Protein AF-A0A519SDE9-F1 (afdb_monomer)

Secondary structure (DSSP, 8-state):
--S-GGGEEEETTS-S-EEEEEEETTEEEEEESSTT--EEEEETTS-EEEGGG-EEE-TT-SSEEEHHHHHHHHHHHHTT---

Foldseek 3Di:
DPDDLQQKKDWPPDDAIWGFDADDPFATWIFGPDPVRDIDGDGPPIDIDRLQNDFCDDPVDPDTDRPVVVVVVVCVVQPPDDD

Radius of gyration: 14.88 Å; Cα contacts (8 Å, |Δi|>4): 127; chains: 1; bounding box: 41×23×40 Å

Mean predicted aligned error: 4.27 Å

pLDDT: mean 92.07, std 6.23, range [58.47, 96.94]

Nearest PDB structures (foldseek):
  2l5q-assembly1_A  TM=8.261E-01  e=5.666E-04  Phocaeicola vulgatus ATCC 8482
  4n4i-assembly1_A  TM=4.968E-01  e=3.449E-01  Mus musculus
  4e7z-assembly2_B  TM=6.898E-01  e=1.259E+00  Sus scrofa
  4ii1-assembly1_A  TM=6.523E-01  e=4.320E+00  Homo sapiens
  4ii1-assembly4_D  TM=6.645E-01  e=7.523E+00  Homo sapiens

Solvent-accessible surface area (backbone atoms only — not comparable to full-atom values): 5015 Å² total; per-residue (Å²): 126,101,68,63,45,80,39,30,28,40,42,67,99,51,87,73,49,28,34,64,71,45,84,48,98,68,28,34,34,29,28,37,76,55,98,77,52,52,73,48,76,46,47,66,86,54,58,69,44,41,51,66,73,40,62,42,83,46,97,93,42,99,56,64,41,51,47,66,59,54,52,49,54,49,34,75,74,49,50,95,49,80,132

Sequence (83 aa):
MPYDLKELAAISGQPGLFRLVRPARHGVLVESLDAKATRSLAPASNKVSLLSEIGIYAQDSDDTLPLTDVFERIYQKHGASLP

Structure (mmCIF, N/CA/C/O backbone):
data_AF-A0A519SDE9-F1
#
_entry.id   AF-A0A519SDE9-F1
#
loop_
_atom_site.group_PDB
_atom_site.id
_atom_site.type_symbol
_atom_site.label_atom_id
_atom_site.label_alt_id
_atom_site.label_comp_id
_atom_site.label_asym_id
_atom_site.label_entity_id
_atom_site.label_seq_id
_atom_site.pdbx_PDB_ins_code
_atom_site.Cartn_x
_atom_site.Cartn_y
_atom_site.Cartn_z
_atom_site.occupancy
_atom_site.B_iso_or_equiv
_atom_site.auth_seq_id
_atom_site.auth_comp_id
_atom_site.auth_asym_id
_atom_site.auth_atom_id
_atom_site.pdbx_PDB_model_num
ATOM 1 N N . MET A 1 1 ? -11.485 -8.275 -4.682 1.00 58.47 1 MET A N 1
ATOM 2 C CA . MET A 1 1 ? -10.262 -7.891 -5.427 1.00 58.47 1 MET A CA 1
ATOM 3 C C . MET A 1 1 ? -9.502 -9.172 -5.752 1.00 58.47 1 MET A C 1
ATOM 5 O O . MET A 1 1 ? -9.498 -10.036 -4.888 1.00 58.47 1 MET A O 1
ATOM 9 N N . PRO A 1 2 ? -8.903 -9.342 -6.943 1.00 72.56 2 PRO A N 1
ATOM 10 C CA . PRO A 1 2 ? -8.225 -10.591 -7.308 1.00 72.56 2 PRO A CA 1
ATOM 11 C C . PRO A 1 2 ? -6.822 -10.753 -6.688 1.00 72.56 2 PRO A C 1
ATOM 13 O O . PRO A 1 2 ? -6.157 -11.741 -6.974 1.00 72.56 2 PRO A O 1
ATOM 16 N N . TYR A 1 3 ? -6.362 -9.796 -5.876 1.00 77.50 3 TYR A N 1
ATOM 17 C CA . TYR A 1 3 ? -5.002 -9.752 -5.332 1.00 77.50 3 TYR A CA 1
ATOM 18 C C . TYR A 1 3 ? -5.000 -9.895 -3.808 1.00 77.50 3 TYR A C 1
ATOM 20 O O . TYR A 1 3 ? -5.879 -9.343 -3.142 1.00 77.50 3 TYR A O 1
ATOM 28 N N . ASP A 1 4 ? -3.994 -10.593 -3.274 1.00 87.62 4 ASP A N 1
ATOM 29 C CA . ASP A 1 4 ? -3.704 -10.632 -1.837 1.00 87.62 4 ASP A CA 1
ATOM 30 C C . ASP A 1 4 ? -3.050 -9.306 -1.411 1.00 87.62 4 ASP A C 1
ATOM 32 O O . ASP A 1 4 ? -2.124 -8.810 -2.056 1.00 87.62 4 ASP A O 1
ATOM 36 N N . LEU A 1 5 ? -3.518 -8.720 -0.310 1.00 88.69 5 LEU A N 1
ATOM 37 C CA . LEU A 1 5 ? -2.984 -7.467 0.228 1.00 88.69 5 LEU A CA 1
ATOM 38 C C . LEU A 1 5 ? -1.536 -7.576 0.696 1.00 88.69 5 LEU A C 1
ATOM 40 O O . LEU A 1 5 ? -0.851 -6.555 0.757 1.00 88.69 5 LEU A O 1
ATOM 44 N N . LYS A 1 6 ? -1.058 -8.790 0.975 1.00 91.38 6 LYS A N 1
ATOM 45 C CA . LYS A 1 6 ? 0.357 -9.062 1.272 1.00 91.38 6 LYS A CA 1
ATOM 46 C C . LYS A 1 6 ? 1.271 -8.812 0.078 1.00 91.38 6 LYS A C 1
ATOM 48 O O . LYS A 1 6 ? 2.478 -8.671 0.244 1.00 91.38 6 LYS A O 1
ATOM 53 N N . GLU A 1 7 ? 0.706 -8.757 -1.123 1.00 93.50 7 GLU A N 1
ATOM 54 C CA . GLU A 1 7 ? 1.438 -8.465 -2.350 1.00 93.50 7 GLU A CA 1
ATOM 55 C C . GLU A 1 7 ? 1.269 -7.013 -2.797 1.00 93.50 7 GLU A C 1
ATOM 57 O O . GLU A 1 7 ? 1.972 -6.585 -3.711 1.00 93.50 7 GLU A O 1
ATOM 62 N N . LEU A 1 8 ? 0.356 -6.248 -2.191 1.00 95.31 8 LEU A N 1
ATOM 63 C CA . LEU A 1 8 ? 0.106 -4.862 -2.570 1.00 95.31 8 LEU A CA 1
ATOM 64 C C . LEU A 1 8 ? 0.877 -3.908 -1.669 1.00 95.31 8 LEU A C 1
ATOM 66 O O . LEU A 1 8 ? 0.824 -4.003 -0.445 1.00 95.31 8 LEU A O 1
ATOM 70 N N . ALA A 1 9 ? 1.544 -2.942 -2.284 1.00 95.56 9 ALA A N 1
ATOM 71 C CA . ALA A 1 9 ? 2.385 -1.989 -1.596 1.00 95.56 9 ALA A CA 1
ATOM 72 C C . ALA A 1 9 ? 2.134 -0.550 -2.047 1.00 95.56 9 ALA A C 1
ATOM 74 O O . ALA A 1 9 ? 1.942 -0.263 -3.233 1.00 95.56 9 ALA A O 1
ATOM 75 N N . ALA A 1 10 ? 2.226 0.361 -1.083 1.00 95.88 10 ALA A N 1
ATOM 76 C CA . ALA A 1 10 ? 2.457 1.774 -1.324 1.00 95.88 10 ALA A CA 1
ATOM 77 C C . ALA A 1 10 ? 3.965 2.049 -1.245 1.00 95.88 10 ALA A C 1
ATOM 79 O O . ALA A 1 10 ? 4.644 1.605 -0.315 1.00 95.88 10 ALA A O 1
ATOM 80 N N . ILE A 1 11 ? 4.498 2.785 -2.220 1.00 95.62 11 ILE A N 1
ATOM 81 C CA . ILE A 1 11 ? 5.915 3.156 -2.268 1.00 95.62 11 ILE A CA 1
ATOM 82 C C . ILE A 1 11 ? 6.018 4.657 -2.020 1.00 95.62 11 ILE A C 1
ATOM 84 O O . ILE A 1 11 ? 5.482 5.463 -2.779 1.00 95.62 11 ILE A O 1
ATOM 88 N N . SER A 1 12 ? 6.716 5.047 -0.954 1.00 93.00 12 SER A N 1
ATOM 89 C CA . SER A 1 12 ? 6.847 6.458 -0.577 1.00 93.00 12 SER A CA 1
ATOM 90 C C . SER A 1 12 ? 7.458 7.288 -1.710 1.00 93.00 12 SER A C 1
ATOM 92 O O . SER A 1 12 ? 8.491 6.924 -2.271 1.00 93.00 12 SER A O 1
ATOM 94 N N . GLY A 1 13 ? 6.827 8.420 -2.031 1.00 91.00 13 GLY A N 1
ATOM 95 C CA . GLY A 1 13 ? 7.257 9.310 -3.115 1.00 91.00 13 GLY A CA 1
ATOM 96 C C . GLY A 1 13 ? 6.849 8.854 -4.521 1.00 91.00 13 GLY A C 1
ATOM 97 O O . GLY A 1 13 ? 7.124 9.572 -5.480 1.00 91.00 13 GLY A O 1
ATOM 98 N N . GLN A 1 14 ? 6.180 7.706 -4.661 1.00 93.31 14 GLN A N 1
ATOM 99 C CA . GLN A 1 14 ? 5.598 7.259 -5.925 1.00 93.31 14 GLN A CA 1
ATOM 100 C C . GLN A 1 14 ? 4.067 7.278 -5.843 1.00 93.31 14 GLN A C 1
ATOM 102 O O . GLN A 1 14 ? 3.502 6.870 -4.828 1.00 93.31 14 GLN A O 1
ATOM 107 N N . PRO A 1 15 ? 3.373 7.757 -6.889 1.00 93.69 15 PRO A N 1
ATOM 108 C CA . PRO A 1 15 ? 1.920 7.746 -6.914 1.00 93.69 15 PRO A CA 1
ATOM 109 C C . PRO A 1 15 ? 1.38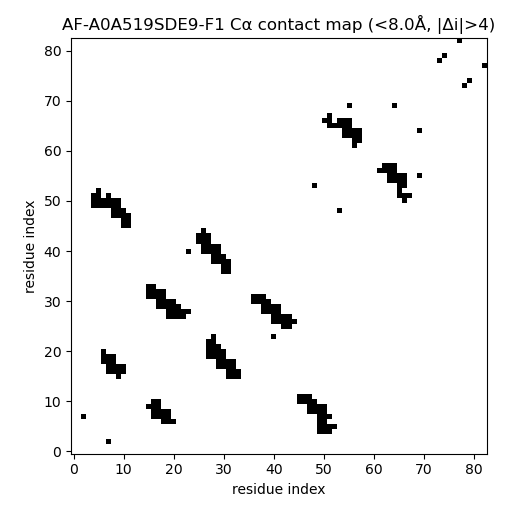4 6.331 -7.156 1.00 93.69 15 PRO A C 1
ATOM 111 O O . PRO A 1 15 ? 1.976 5.543 -7.893 1.00 93.69 15 PRO A O 1
ATOM 114 N N . GLY A 1 16 ? 0.206 6.057 -6.601 1.00 94.31 16 GLY A N 1
ATOM 115 C CA . GLY A 1 16 ? -0.531 4.821 -6.845 1.00 94.31 16 GLY A CA 1
ATOM 116 C C . GLY A 1 16 ? -0.070 3.633 -6.001 1.00 94.31 16 GLY A C 1
ATOM 117 O O . GLY A 1 16 ? 0.614 3.777 -4.989 1.00 94.31 16 GLY A O 1
ATOM 118 N N . LEU A 1 17 ? -0.516 2.449 -6.419 1.00 95.69 17 LEU A N 1
ATOM 119 C CA . LEU A 1 17 ? -0.244 1.174 -5.766 1.00 95.69 17 LEU A CA 1
ATOM 120 C C . LEU A 1 17 ? 0.533 0.251 -6.693 1.00 95.69 17 LEU A C 1
ATOM 122 O O . LEU A 1 17 ? 0.396 0.304 -7.920 1.00 95.69 17 LEU A O 1
ATOM 126 N N . PHE A 1 18 ? 1.305 -0.629 -6.074 1.00 96.94 18 PHE A N 1
ATOM 127 C CA . PHE A 1 18 ? 2.195 -1.546 -6.757 1.00 96.94 18 PHE A CA 1
ATOM 128 C C . PHE A 1 18 ? 1.998 -2.960 -6.234 1.00 96.94 18 PHE A C 1
ATOM 130 O O . PHE A 1 18 ? 1.820 -3.163 -5.037 1.00 96.94 18 PHE A O 1
ATOM 137 N N . ARG A 1 19 ? 2.075 -3.947 -7.120 1.00 96.25 19 ARG A N 1
ATOM 138 C CA . ARG A 1 19 ? 2.162 -5.357 -6.757 1.00 96.25 19 ARG A CA 1
ATOM 139 C C . ARG A 1 19 ? 3.623 -5.777 -6.685 1.00 96.25 19 ARG A C 1
ATOM 141 O O . ARG A 1 19 ? 4.389 -5.524 -7.618 1.00 96.25 19 ARG A O 1
ATOM 148 N N . LEU A 1 20 ? 4.013 -6.441 -5.605 1.00 95.12 20 LEU A N 1
ATOM 149 C CA . LEU A 1 20 ? 5.331 -7.044 -5.466 1.00 95.12 20 LEU A CA 1
ATOM 150 C C . LEU A 1 20 ? 5.403 -8.290 -6.352 1.00 95.12 20 LEU A C 1
ATOM 152 O O . LEU A 1 20 ? 4.639 -9.234 -6.181 1.00 95.12 20 LEU A O 1
ATOM 156 N N . VAL A 1 21 ? 6.316 -8.294 -7.323 1.00 95.19 21 VAL A N 1
ATOM 157 C CA . VAL A 1 21 ? 6.466 -9.420 -8.254 1.00 95.19 21 VAL A CA 1
ATOM 158 C C . VAL A 1 21 ? 7.496 -10.412 -7.731 1.00 95.19 21 VAL A C 1
ATOM 160 O O . VAL A 1 21 ? 7.234 -11.609 -7.692 1.00 95.19 21 VAL A O 1
ATOM 163 N N . ARG A 1 22 ? 8.695 -9.928 -7.380 1.00 95.00 22 ARG A N 1
ATOM 164 C CA . ARG A 1 22 ? 9.781 -10.748 -6.818 1.00 95.00 22 ARG A CA 1
ATOM 165 C C . ARG A 1 22 ? 10.932 -9.894 -6.277 1.00 95.00 22 ARG A C 1
ATOM 167 O O . ARG A 1 22 ? 11.178 -8.810 -6.815 1.00 95.00 22 ARG A O 1
ATOM 174 N N . PRO A 1 23 ? 11.717 -10.402 -5.314 1.00 94.31 23 PRO A N 1
ATOM 175 C CA . PRO A 1 23 ? 12.984 -9.791 -4.926 1.00 94.31 23 PRO A CA 1
ATOM 176 C C . PRO A 1 23 ? 13.973 -9.689 -6.101 1.00 94.31 23 PRO A C 1
ATOM 178 O O . PRO A 1 23 ? 13.995 -10.529 -7.010 1.00 94.31 23 PRO A O 1
ATOM 181 N N . ALA A 1 24 ? 14.821 -8.664 -6.071 1.00 94.50 24 ALA A N 1
ATOM 182 C CA . ALA A 1 24 ? 15.905 -8.428 -7.018 1.00 94.50 24 ALA A CA 1
ATOM 183 C C . ALA A 1 24 ? 17.184 -7.999 -6.273 1.00 94.50 24 ALA A C 1
ATOM 185 O O . ALA A 1 24 ? 17.150 -7.654 -5.097 1.00 94.50 24 ALA A O 1
ATOM 186 N N . ARG A 1 25 ? 18.339 -8.003 -6.955 1.00 92.31 25 ARG A N 1
ATOM 187 C CA . ARG A 1 25 ? 19.648 -7.752 -6.312 1.00 92.31 25 ARG A CA 1
ATOM 188 C C . ARG A 1 25 ? 19.756 -6.405 -5.577 1.00 92.31 25 ARG A C 1
ATOM 190 O O . ARG A 1 25 ? 20.489 -6.323 -4.602 1.00 92.31 25 ARG A O 1
ATOM 197 N N . HIS A 1 26 ? 19.047 -5.371 -6.033 1.00 92.94 26 HIS A N 1
ATOM 198 C CA . HIS A 1 26 ? 19.121 -4.009 -5.478 1.00 92.94 26 HIS A CA 1
ATOM 199 C C . HIS A 1 26 ? 17.749 -3.444 -5.084 1.00 92.94 26 HIS A C 1
ATOM 201 O O . HIS A 1 26 ? 17.553 -2.229 -5.061 1.00 92.94 26 HIS A O 1
ATOM 207 N N . GLY A 1 27 ? 16.780 -4.317 -4.802 1.00 94.62 27 GLY A N 1
ATOM 208 C CA . GLY A 1 27 ? 15.419 -3.899 -4.491 1.00 94.62 27 GLY A CA 1
ATOM 209 C C . GLY A 1 27 ? 14.390 -4.979 -4.790 1.00 94.62 27 GLY A C 1
ATOM 210 O O . GLY A 1 27 ? 14.677 -6.171 -4.703 1.00 94.62 27 GLY A O 1
ATOM 211 N N . VAL A 1 28 ? 13.191 -4.563 -5.181 1.00 95.25 28 VAL A N 1
ATOM 212 C CA . VAL A 1 28 ? 12.077 -5.461 -5.502 1.00 95.25 28 VAL A CA 1
ATOM 213 C C . VAL A 1 28 ? 11.525 -5.091 -6.873 1.00 95.25 28 VAL A C 1
ATOM 215 O O . VAL A 1 28 ? 11.335 -3.915 -7.178 1.00 95.25 28 VAL A O 1
ATOM 218 N N . LEU A 1 29 ? 11.301 -6.088 -7.729 1.00 96.38 29 LEU A N 1
ATOM 219 C CA . LEU A 1 29 ? 10.578 -5.878 -8.979 1.00 96.38 29 LEU A CA 1
ATOM 220 C C . LEU A 1 29 ? 9.098 -5.695 -8.646 1.00 96.38 29 LEU A C 1
ATOM 222 O O . LEU A 1 29 ? 8.500 -6.574 -8.019 1.00 96.38 29 LEU A O 1
ATOM 226 N N . VAL A 1 30 ? 8.522 -4.583 -9.085 1.00 96.69 30 VAL A N 1
ATOM 227 C CA . VAL A 1 30 ? 7.129 -4.223 -8.828 1.00 96.69 30 VAL A CA 1
ATOM 228 C C . VAL A 1 30 ? 6.373 -3.970 -10.128 1.00 96.69 30 VAL A C 1
ATOM 230 O O . VAL A 1 30 ? 6.980 -3.704 -11.166 1.00 96.69 30 VAL A O 1
ATOM 233 N N . GLU A 1 31 ? 5.050 -4.068 -10.074 1.00 96.88 31 GLU A N 1
ATOM 234 C CA . GLU A 1 31 ? 4.137 -3.796 -11.187 1.00 96.88 31 GLU A CA 1
ATOM 235 C C . GLU A 1 31 ? 3.070 -2.793 -10.734 1.00 96.88 31 GLU A C 1
ATOM 237 O O . GLU A 1 31 ? 2.458 -2.998 -9.688 1.00 96.88 31 GLU A O 1
ATOM 242 N N . SER A 1 32 ? 2.855 -1.699 -11.468 1.00 96.88 32 SER A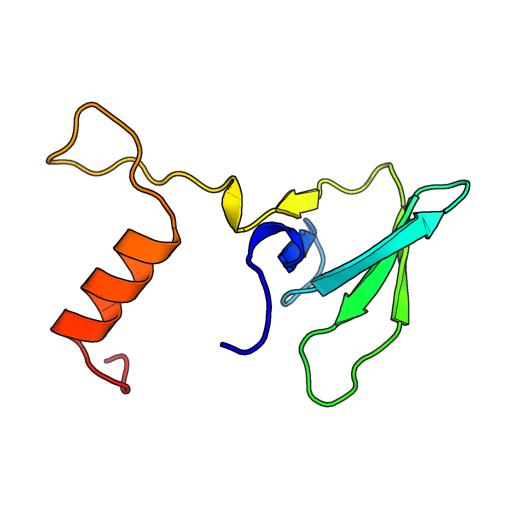 N 1
ATOM 243 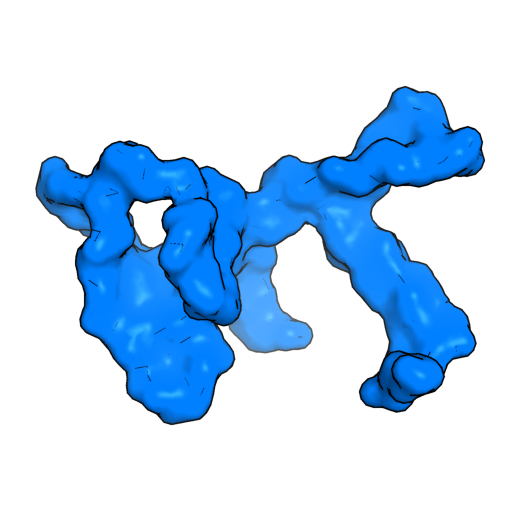C CA . SER A 1 32 ? 1.793 -0.742 -11.132 1.00 96.88 32 SER A CA 1
ATOM 244 C C . SER A 1 32 ? 0.410 -1.384 -11.266 1.00 96.88 32 SER A C 1
ATOM 246 O O . SER A 1 32 ? 0.176 -2.186 -12.167 1.00 96.88 32 SER A O 1
ATOM 248 N N . LEU A 1 33 ? -0.529 -1.014 -10.392 1.00 95.19 33 LEU A N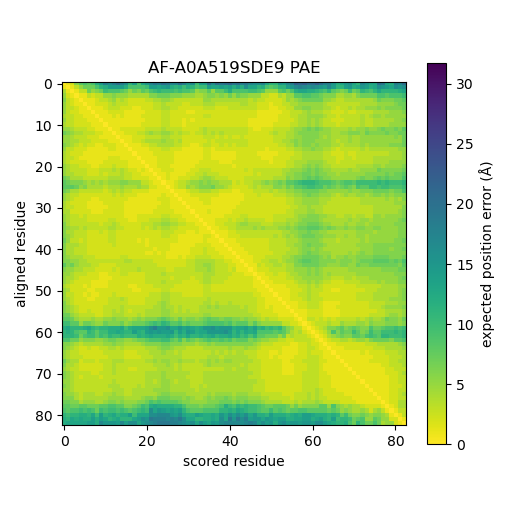 1
ATOM 249 C CA . LEU A 1 33 ? -1.924 -1.484 -10.456 1.00 95.19 33 LEU A CA 1
ATOM 250 C C . LEU A 1 33 ? -2.821 -0.639 -11.378 1.00 95.19 33 LEU A C 1
ATOM 252 O O . LEU A 1 33 ? -4.046 -0.726 -11.307 1.00 95.19 33 LEU A O 1
ATOM 256 N N . ASP A 1 34 ? -2.231 0.204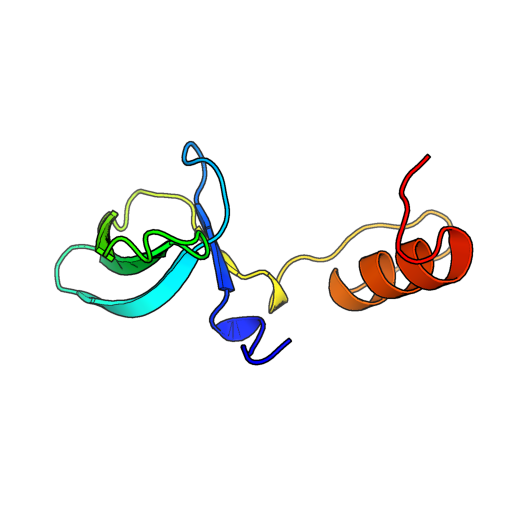 -12.223 1.00 94.06 34 ASP A N 1
ATOM 257 C CA . ASP A 1 34 ? -2.958 0.957 -13.240 1.00 94.06 34 ASP A CA 1
ATOM 258 C C . ASP A 1 34 ? -3.131 0.139 -14.531 1.00 94.06 34 ASP A C 1
ATOM 260 O O . ASP A 1 34 ? -2.557 -0.935 -14.705 1.00 94.06 34 ASP A O 1
ATOM 264 N N . ALA A 1 35 ? -3.910 0.665 -15.480 1.00 94.19 35 ALA A N 1
ATOM 265 C CA . ALA A 1 35 ? -4.172 -0.013 -16.753 1.00 94.19 35 ALA A CA 1
ATOM 266 C C . ALA A 1 35 ? -2.902 -0.304 -17.575 1.00 94.19 35 ALA A C 1
ATOM 268 O O . ALA A 1 35 ? -2.926 -1.149 -18.467 1.00 94.19 35 ALA A O 1
ATOM 269 N N . LYS A 1 36 ? -1.799 0.404 -17.301 1.00 95.31 36 LYS A N 1
ATOM 270 C CA . LYS A 1 36 ? -0.528 0.214 -18.002 1.00 95.31 36 LYS A CA 1
ATOM 271 C C . LYS A 1 36 ? 0.259 -0.980 -17.470 1.00 95.31 36 LYS A C 1
ATOM 273 O O . LYS A 1 36 ? 1.102 -1.479 -18.210 1.00 95.31 36 LYS A O 1
ATOM 278 N N . ALA A 1 37 ? 0.019 -1.408 -16.225 1.00 95.31 37 ALA A N 1
ATOM 279 C CA . ALA A 1 37 ? 0.719 -2.521 -15.577 1.00 95.31 37 ALA A CA 1
ATOM 280 C C . ALA A 1 37 ? 2.249 -2.447 -15.761 1.00 95.31 37 ALA A C 1
ATOM 282 O O . ALA A 1 37 ? 2.919 -3.413 -16.137 1.00 95.31 37 ALA A O 1
ATOM 283 N N . THR A 1 38 ? 2.811 -1.253 -15.562 1.00 96.94 38 THR A N 1
ATOM 284 C CA . THR A 1 38 ? 4.225 -0.983 -15.831 1.00 96.94 38 THR A CA 1
ATOM 285 C C . THR A 1 38 ? 5.088 -1.680 -14.791 1.00 96.94 38 THR A C 1
ATOM 287 O O . THR A 1 38 ? 4.864 -1.537 -13.590 1.00 96.94 38 THR A O 1
ATOM 290 N N . ARG A 1 39 ? 6.121 -2.391 -15.250 1.00 96.31 39 ARG A N 1
ATOM 291 C CA . ARG A 1 39 ? 7.107 -3.019 -14.369 1.00 96.31 39 ARG A CA 1
ATOM 292 C C . ARG A 1 39 ? 8.300 -2.112 -14.144 1.00 96.31 39 ARG A C 1
ATOM 294 O O . ARG A 1 39 ? 8.886 -1.600 -15.096 1.00 96.31 39 ARG A O 1
ATOM 301 N N . SER A 1 40 ? 8.695 -1.963 -12.890 1.00 95.69 40 SER A N 1
ATOM 302 C CA . SER A 1 40 ? 9.849 -1.161 -12.497 1.00 95.69 40 SER A CA 1
ATOM 303 C C . SER A 1 40 ? 10.573 -1.800 -11.315 1.00 95.69 40 SER A C 1
ATOM 305 O O . SER A 1 40 ? 10.038 -2.655 -10.609 1.00 95.69 40 SER A O 1
ATOM 307 N N . LEU A 1 41 ? 11.837 -1.426 -11.125 1.00 95.69 41 LEU A N 1
ATOM 308 C CA . LEU A 1 41 ? 12.593 -1.821 -9.944 1.00 95.69 41 LEU A CA 1
ATOM 309 C C . LEU A 1 41 ? 12.380 -0.761 -8.862 1.00 95.69 41 LEU A C 1
ATOM 311 O O . LEU A 1 41 ? 12.802 0.379 -9.043 1.00 95.69 41 LEU A O 1
ATOM 315 N N . ALA A 1 42 ? 11.765 -1.144 -7.746 1.00 95.25 42 ALA A N 1
ATOM 316 C CA . ALA A 1 42 ? 11.721 -0.332 -6.538 1.00 95.25 42 ALA A CA 1
ATOM 317 C C . ALA A 1 42 ? 13.042 -0.529 -5.774 1.00 95.25 42 ALA A C 1
ATOM 319 O O . ALA A 1 42 ? 13.304 -1.650 -5.323 1.00 95.25 42 ALA A O 1
ATOM 320 N N . PRO A 1 43 ? 13.901 0.499 -5.645 1.00 95.00 43 PRO A N 1
ATOM 321 C CA . PRO A 1 43 ? 15.166 0.372 -4.928 1.00 95.00 43 PRO A CA 1
ATOM 322 C C . PRO A 1 43 ? 14.949 0.018 -3.455 1.00 95.00 43 PRO A C 1
ATOM 324 O O . PRO A 1 43 ? 13.985 0.474 -2.846 1.00 95.00 43 PRO A O 1
ATOM 327 N N . ALA A 1 44 ? 15.882 -0.721 -2.850 1.00 91.81 44 ALA A N 1
ATOM 328 C CA . ALA A 1 44 ? 15.811 -1.083 -1.426 1.00 91.81 44 ALA A CA 1
ATOM 329 C C . ALA A 1 44 ? 15.805 0.130 -0.470 1.00 91.81 44 ALA A C 1
ATOM 331 O O . ALA A 1 44 ? 15.387 0.012 0.676 1.00 91.81 44 ALA A O 1
ATOM 332 N N . SER A 1 45 ? 16.263 1.298 -0.933 1.00 93.94 45 SER A N 1
ATOM 333 C CA . SER A 1 45 ? 16.200 2.559 -0.188 1.00 93.94 45 SER A CA 1
ATOM 334 C C . SER A 1 45 ? 14.793 3.152 -0.105 1.00 93.94 45 SER A C 1
ATOM 336 O O . SER A 1 45 ? 14.551 4.029 0.724 1.00 93.94 45 SER A O 1
ATOM 338 N N . ASN A 1 46 ? 13.871 2.730 -0.974 1.00 94.00 46 ASN A N 1
ATOM 339 C CA . ASN A 1 46 ? 12.502 3.218 -0.931 1.00 94.00 46 ASN A CA 1
ATOM 340 C C . ASN A 1 46 ? 11.784 2.621 0.277 1.00 94.00 46 ASN A C 1
ATOM 342 O O . ASN A 1 46 ? 11.858 1.422 0.538 1.00 94.00 46 ASN A O 1
ATOM 346 N N . LYS A 1 47 ? 11.021 3.457 0.983 1.00 93.19 47 LYS A N 1
ATOM 347 C CA . LYS A 1 47 ? 10.100 2.980 2.015 1.00 93.19 47 LYS A CA 1
ATOM 348 C C . LYS A 1 47 ? 8.886 2.352 1.337 1.00 93.19 47 LYS A C 1
ATOM 350 O O . LYS A 1 47 ? 8.103 3.058 0.695 1.00 93.19 47 LYS A O 1
ATOM 355 N N . VAL A 1 48 ? 8.776 1.036 1.469 1.00 93.25 48 VAL A N 1
ATOM 356 C CA . VAL A 1 48 ? 7.682 0.218 0.943 1.00 93.25 48 VAL A CA 1
ATOM 357 C C . VAL A 1 48 ? 6.801 -0.198 2.116 1.00 93.25 48 VAL A C 1
ATOM 359 O O . VAL A 1 48 ? 7.304 -0.789 3.067 1.00 93.25 48 VAL A O 1
ATOM 362 N N . SER A 1 49 ? 5.509 0.111 2.043 1.00 94.56 49 SER A N 1
ATOM 363 C CA . SER A 1 49 ? 4.514 -0.294 3.040 1.00 94.56 49 SER A CA 1
ATOM 364 C C . SER A 1 49 ? 3.543 -1.279 2.406 1.00 94.56 49 SER A C 1
ATOM 366 O O . SER A 1 49 ? 2.851 -0.919 1.450 1.00 94.56 49 SER A O 1
ATOM 368 N N . LEU A 1 50 ? 3.482 -2.506 2.926 1.00 94.81 50 LEU A N 1
ATOM 369 C CA . LEU A 1 50 ? 2.484 -3.489 2.511 1.00 94.81 50 LEU A CA 1
ATOM 370 C C . LEU A 1 50 ? 1.108 -3.094 3.034 1.00 94.81 50 LEU A C 1
ATOM 372 O O . LEU A 1 50 ? 0.963 -2.763 4.208 1.00 94.81 50 LEU A O 1
ATOM 376 N N . LEU A 1 51 ? 0.080 -3.173 2.190 1.00 94.81 51 LEU A N 1
ATOM 377 C CA . LEU A 1 51 ? -1.283 -2.817 2.590 1.00 94.81 51 LEU A CA 1
ATOM 378 C C . LEU A 1 51 ? -1.794 -3.708 3.727 1.00 94.81 51 LEU A C 1
ATOM 380 O O . LEU A 1 51 ? -2.536 -3.228 4.579 1.00 94.81 51 LEU A O 1
ATOM 384 N N . SER A 1 52 ? -1.362 -4.972 3.775 1.00 94.25 52 SER A N 1
ATOM 385 C CA . SER A 1 52 ? -1.689 -5.906 4.860 1.00 94.25 52 SER A CA 1
ATOM 386 C C . SER A 1 52 ? -1.096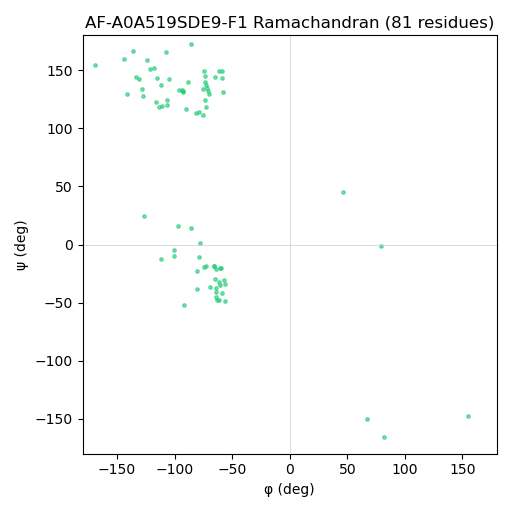 -5.532 6.221 1.00 94.25 52 SER A C 1
ATOM 388 O O . SER A 1 52 ? -1.542 -6.061 7.232 1.00 94.25 52 SER A O 1
ATOM 390 N N . GLU A 1 53 ? -0.075 -4.675 6.256 1.00 94.25 53 GLU A N 1
ATOM 391 C CA . GLU A 1 53 ? 0.614 -4.258 7.486 1.00 94.25 53 GLU A CA 1
ATOM 392 C C . GLU A 1 53 ? 0.151 -2.879 7.974 1.00 94.25 53 GLU A C 1
ATOM 394 O O . GLU A 1 53 ? 0.565 -2.419 9.037 1.00 94.25 53 GLU A O 1
ATOM 399 N N . ILE A 1 54 ? -0.708 -2.199 7.209 1.00 93.44 54 ILE A N 1
ATOM 400 C CA . ILE A 1 54 ? -1.227 -0.887 7.588 1.00 93.44 54 ILE A CA 1
ATOM 401 C C . ILE A 1 54 ? -2.336 -1.070 8.628 1.00 93.44 54 ILE A C 1
ATOM 403 O O . ILE A 1 54 ? -3.416 -1.585 8.330 1.00 93.44 54 ILE A O 1
ATOM 407 N N . GLY A 1 55 ? -2.057 -0.594 9.842 1.00 94.31 55 GLY A N 1
ATOM 408 C CA . GLY A 1 55 ? -3.019 -0.435 10.928 1.00 94.31 55 GLY A CA 1
ATOM 409 C C . GLY A 1 55 ? -3.413 1.031 11.124 1.00 94.31 55 GLY A C 1
ATOM 410 O O . GLY A 1 55 ? -2.581 1.932 11.004 1.00 94.31 55 GLY A O 1
ATOM 411 N N . ILE A 1 56 ? -4.684 1.270 11.433 1.00 94.31 56 ILE A N 1
ATOM 412 C CA . ILE A 1 56 ? -5.268 2.595 11.650 1.00 94.31 56 ILE A CA 1
ATOM 413 C C . ILE A 1 56 ? -5.737 2.703 13.099 1.00 94.31 56 ILE A C 1
ATOM 415 O O . ILE A 1 56 ? -6.570 1.918 13.546 1.00 94.31 56 ILE A O 1
ATOM 419 N N . TYR A 1 57 ? -5.236 3.696 13.830 1.00 95.44 57 TYR A N 1
ATOM 420 C CA . TYR A 1 57 ? -5.767 4.026 15.151 1.00 95.44 57 TYR A CA 1
ATOM 421 C C . TYR A 1 57 ? -7.155 4.650 15.012 1.00 95.44 57 TYR A C 1
ATOM 423 O O . TYR A 1 57 ? -7.348 5.584 14.230 1.00 95.44 57 TYR A O 1
ATOM 431 N N . ALA A 1 58 ? -8.115 4.133 15.772 1.00 91.00 58 ALA A N 1
ATOM 432 C CA . ALA A 1 58 ? -9.487 4.619 15.793 1.00 91.00 58 ALA A CA 1
ATOM 433 C C . ALA A 1 58 ? -9.861 5.060 17.207 1.00 91.00 58 ALA A C 1
ATOM 435 O O . ALA A 1 58 ? -9.345 4.531 18.182 1.00 91.00 58 ALA A O 1
ATOM 436 N N . GLN A 1 59 ? -10.771 6.026 17.313 1.00 90.19 59 GLN A N 1
ATOM 437 C CA . GLN A 1 59 ? -11.159 6.596 18.604 1.00 90.19 59 GLN A CA 1
ATOM 438 C C . GLN A 1 59 ? -11.850 5.581 19.529 1.00 90.19 59 GLN A C 1
ATOM 440 O O . GLN A 1 59 ? -11.712 5.672 20.743 1.00 90.19 59 GLN A O 1
ATOM 445 N N . ASP A 1 60 ? -12.544 4.601 18.948 1.00 86.31 60 ASP A N 1
ATOM 446 C CA . ASP A 1 60 ? -13.339 3.610 19.680 1.00 86.31 60 ASP A CA 1
ATOM 447 C C . ASP A 1 60 ? -12.583 2.283 19.900 1.00 86.31 60 ASP A C 1
ATOM 449 O O . ASP A 1 60 ? -13.203 1.249 20.148 1.00 86.31 60 ASP A O 1
ATOM 453 N N . SER A 1 61 ? -11.257 2.279 19.728 1.00 86.00 61 SER A N 1
ATOM 454 C CA . SER A 1 61 ? -10.421 1.079 19.811 1.00 86.00 61 SER A CA 1
ATOM 455 C C . SER A 1 61 ? -9.099 1.389 20.502 1.00 86.00 61 SER A C 1
ATOM 457 O O . SER A 1 61 ? -8.390 2.306 20.095 1.00 86.00 61 SER A O 1
ATOM 459 N N . ASP A 1 62 ? -8.743 0.581 21.502 1.00 87.50 62 ASP A N 1
ATOM 460 C CA . ASP A 1 62 ? -7.429 0.648 22.155 1.00 87.50 62 ASP A CA 1
ATOM 461 C C . ASP A 1 62 ? -6.308 0.064 21.266 1.00 87.50 62 ASP A C 1
ATOM 463 O O . ASP A 1 62 ? -5.135 0.395 21.441 1.00 87.50 62 ASP A O 1
ATOM 467 N N . ASP A 1 63 ? -6.676 -0.747 20.266 1.00 92.12 63 ASP A N 1
ATOM 468 C CA . ASP A 1 63 ? -5.779 -1.331 19.264 1.00 92.12 63 ASP A CA 1
ATOM 469 C C . ASP A 1 63 ? -5.945 -0.679 17.877 1.00 92.12 63 ASP A C 1
ATOM 471 O O . ASP A 1 63 ? -6.938 -0.005 17.580 1.00 92.12 63 ASP A O 1
ATOM 475 N N . THR A 1 64 ? -4.988 -0.915 16.975 1.00 93.81 64 THR A N 1
ATOM 476 C CA . THR A 1 64 ? -5.118 -0.521 15.563 1.00 93.81 64 THR A CA 1
ATOM 477 C C . THR A 1 64 ? -6.087 -1.426 14.809 1.00 93.81 64 THR A C 1
ATOM 479 O O . THR A 1 64 ? -6.014 -2.649 14.922 1.00 93.81 64 THR A O 1
ATOM 482 N N . LEU A 1 65 ? -6.911 -0.843 13.941 1.00 94.56 65 LEU 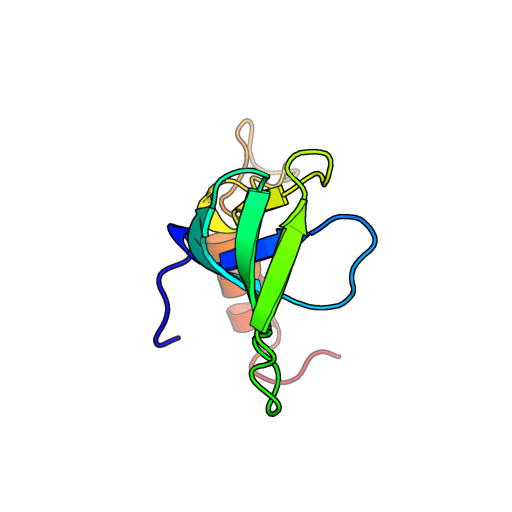A N 1
ATOM 483 C CA . LEU A 1 65 ? -7.759 -1.578 13.008 1.00 94.56 65 LEU A CA 1
ATOM 484 C C . LEU A 1 65 ? -7.016 -1.868 11.694 1.00 94.56 65 LEU A C 1
ATOM 486 O O . LEU A 1 65 ? -6.343 -0.970 11.179 1.00 94.56 65 LEU A O 1
ATOM 490 N N . PRO A 1 66 ? -7.164 -3.065 11.099 1.00 93.69 66 PRO A N 1
ATOM 491 C CA . PRO A 1 66 ? -6.644 -3.346 9.766 1.00 93.69 66 PRO A CA 1
ATOM 492 C C . PRO A 1 66 ? -7.225 -2.395 8.714 1.00 93.69 66 PRO A C 1
ATOM 494 O O . PRO A 1 66 ? -8.410 -2.052 8.745 1.00 93.69 66 PRO A O 1
ATOM 497 N N . LEU A 1 67 ? -6.408 -2.009 7.732 1.00 93.19 67 LEU A N 1
ATOM 498 C CA . LEU A 1 67 ? -6.839 -1.129 6.642 1.00 93.19 67 LEU A CA 1
ATOM 499 C C . LEU A 1 67 ? -8.057 -1.675 5.868 1.00 93.19 67 LEU A C 1
ATOM 501 O O . LEU A 1 67 ? -8.906 -0.897 5.431 1.00 93.19 67 LEU A O 1
ATOM 505 N N . THR A 1 68 ? -8.168 -2.999 5.724 1.00 91.19 68 THR A N 1
ATOM 506 C CA . THR A 1 68 ? -9.328 -3.665 5.106 1.00 91.19 68 THR A CA 1
ATOM 507 C C . THR A 1 68 ? -10.630 -3.308 5.780 1.00 91.19 68 THR A C 1
ATOM 509 O O . THR A 1 68 ? -11.584 -2.925 5.109 1.00 91.19 68 THR A O 1
ATOM 512 N N . ASP A 1 69 ? -10.646 -3.400 7.102 1.00 92.44 69 ASP A N 1
ATOM 513 C CA . ASP A 1 69 ? -11.846 -3.249 7.910 1.00 92.44 69 ASP A CA 1
ATOM 514 C C . ASP A 1 69 ? -12.301 -1.793 7.865 1.00 92.44 69 ASP A C 1
ATOM 516 O O . ASP A 1 69 ? -13.491 -1.495 7.788 1.00 92.44 69 ASP A O 1
ATOM 520 N N . VAL A 1 70 ? -11.341 -0.866 7.847 1.00 92.88 70 VAL A N 1
ATOM 521 C CA . VAL A 1 70 ? -11.613 0.560 7.666 1.00 92.88 70 VAL A CA 1
ATOM 522 C C . VAL A 1 70 ? -12.235 0.825 6.294 1.00 92.88 70 VAL A C 1
ATOM 524 O O . VAL A 1 70 ? -13.263 1.501 6.220 1.00 92.88 70 VAL A O 1
ATOM 527 N N . PHE A 1 71 ? -11.673 0.276 5.212 1.00 91.44 71 PHE A N 1
ATOM 528 C CA . PHE A 1 71 ? -12.257 0.434 3.877 1.00 91.44 71 PHE A CA 1
ATOM 529 C C . PHE A 1 71 ? -13.633 -0.217 3.751 1.00 91.44 71 PHE A C 1
ATOM 531 O O . PHE A 1 71 ? -14.517 0.360 3.116 1.00 91.44 71 PHE A O 1
ATOM 538 N N . GLU A 1 72 ? -13.848 -1.367 4.384 1.00 91.94 72 GLU A N 1
ATOM 539 C CA . GLU A 1 72 ? -15.151 -2.021 4.401 1.00 91.94 72 GLU A CA 1
ATOM 540 C C . GLU A 1 72 ? -16.192 -1.166 5.132 1.00 91.94 72 GLU A C 1
ATOM 542 O O . GLU A 1 72 ? -17.270 -0.928 4.590 1.00 91.94 72 GLU A O 1
ATOM 547 N N . ARG A 1 73 ? -15.858 -0.606 6.302 1.00 92.44 73 ARG A N 1
ATOM 548 C CA . ARG A 1 73 ? -16.742 0.326 7.029 1.00 92.44 73 ARG A CA 1
ATOM 549 C C . ARG A 1 73 ? -17.083 1.565 6.200 1.00 92.44 73 ARG A C 1
ATOM 551 O O . ARG A 1 73 ? -18.236 1.998 6.187 1.00 92.44 73 ARG A O 1
ATOM 558 N N . ILE A 1 74 ? -16.101 2.134 5.495 1.00 92.56 74 ILE A N 1
ATOM 559 C CA . ILE A 1 74 ? -16.325 3.273 4.589 1.00 92.56 74 ILE A CA 1
ATOM 560 C C . ILE A 1 74 ? -17.299 2.873 3.477 1.00 92.56 74 ILE A C 1
ATOM 562 O O . ILE A 1 74 ? -18.273 3.587 3.234 1.00 92.56 74 ILE A O 1
ATOM 566 N N . TYR A 1 75 ? -17.076 1.723 2.839 1.00 92.12 75 TYR A N 1
ATOM 567 C CA . TYR A 1 75 ? -17.937 1.222 1.770 1.00 92.12 75 TYR A CA 1
ATOM 568 C C . TYR A 1 75 ? -19.356 0.912 2.257 1.00 92.12 75 TYR A C 1
ATOM 570 O O . TYR A 1 75 ? -20.320 1.269 1.594 1.00 92.12 75 TYR A O 1
ATOM 578 N N . GLN A 1 76 ? -19.520 0.314 3.436 1.00 94.00 76 GLN A N 1
ATOM 579 C CA . GLN A 1 76 ? -20.840 0.064 4.023 1.00 94.00 76 GLN A CA 1
ATOM 580 C C . GLN A 1 76 ? -21.621 1.365 4.260 1.00 94.00 76 GLN A C 1
ATOM 582 O O . GLN A 1 76 ? -22.839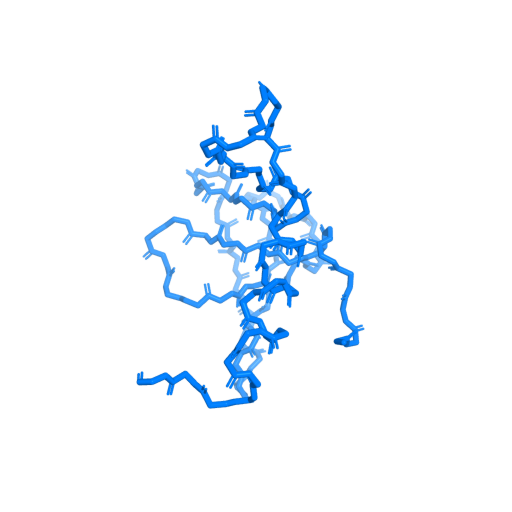 1.397 4.094 1.00 94.00 76 GLN A O 1
ATOM 587 N N . LYS A 1 77 ? -20.926 2.450 4.622 1.00 93.88 77 LYS A N 1
ATOM 588 C CA . LYS A 1 77 ? -21.540 3.752 4.902 1.00 93.88 77 LYS A CA 1
ATOM 589 C C . LYS A 1 77 ? -21.862 4.565 3.645 1.00 93.88 77 LYS A C 1
ATOM 591 O O . LYS A 1 77 ? -22.880 5.252 3.620 1.00 93.88 77 LYS A O 1
ATOM 596 N N . HIS A 1 78 ? -20.993 4.529 2.637 1.00 94.38 78 HIS A N 1
ATOM 597 C CA . HIS A 1 78 ? -21.074 5.407 1.459 1.00 94.38 78 HIS A CA 1
ATOM 598 C C . HIS A 1 78 ? -21.415 4.665 0.153 1.00 94.38 78 HIS A C 1
ATOM 600 O O . HIS A 1 78 ? -21.792 5.279 -0.841 1.00 94.38 78 HIS A O 1
ATOM 606 N N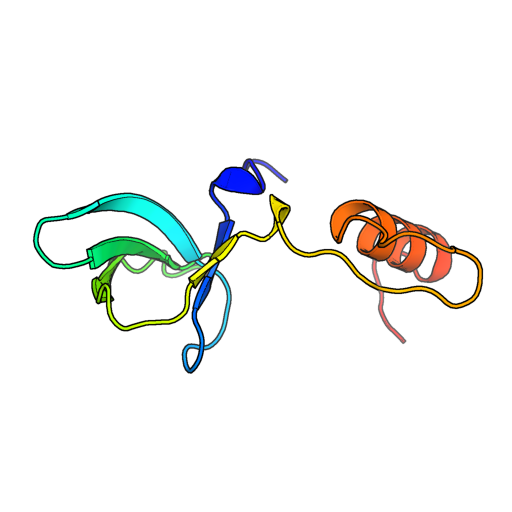 . GLY A 1 79 ? -21.347 3.337 0.145 1.00 90.25 79 GLY A N 1
ATOM 607 C CA . GLY A 1 79 ? -21.494 2.523 -1.055 1.00 90.25 79 GLY A CA 1
ATOM 608 C C . GLY A 1 79 ? -20.336 2.729 -2.034 1.00 90.25 79 GLY A C 1
ATOM 609 O O . GLY A 1 79 ? -19.203 3.015 -1.651 1.00 90.25 79 GLY A O 1
ATOM 610 N N . ALA A 1 80 ? -20.619 2.574 -3.329 1.00 87.62 80 ALA A N 1
ATOM 611 C CA . ALA A 1 80 ? -19.620 2.724 -4.392 1.00 87.62 80 ALA A CA 1
ATOM 612 C C . ALA A 1 80 ? -19.298 4.186 -4.752 1.00 87.62 80 ALA A C 1
ATOM 614 O O . ALA A 1 80 ? -18.348 4.430 -5.492 1.00 87.62 80 ALA A O 1
ATOM 615 N N . SER A 1 81 ? -20.086 5.146 -4.257 1.00 84.38 81 SER A N 1
ATOM 616 C CA . SER A 1 81 ? -19.851 6.570 -4.477 1.00 84.38 81 SER A CA 1
ATOM 617 C C . SER A 1 81 ? -19.328 7.186 -3.194 1.00 84.38 81 SER A C 1
ATOM 619 O O . SER A 1 81 ? -20.007 7.180 -2.172 1.00 84.38 81 SER A O 1
ATOM 621 N N . LEU A 1 82 ? -18.134 7.759 -3.256 1.00 72.81 82 LEU A N 1
ATOM 622 C CA . LEU A 1 82 ? -17.714 8.693 -2.224 1.00 72.81 82 LEU A CA 1
ATOM 623 C C . LEU A 1 82 ? -18.486 10.013 -2.431 1.00 72.81 82 LEU A C 1
ATOM 625 O O . LEU A 1 82 ? -18.828 10.320 -3.578 1.00 72.81 82 LEU A O 1
ATOM 629 N N . PRO A 1 83 ? -18.844 10.726 -1.350 1.00 71.12 83 PRO A N 1
ATOM 630 C CA . PRO A 1 83 ? -19.453 12.050 -1.445 1.00 71.12 83 PRO A CA 1
ATOM 631 C C . PRO A 1 83 ? -18.534 13.074 -2.124 1.00 71.12 83 PRO A C 1
ATOM 633 O O . PRO A 1 83 ? -17.295 12.880 -2.099 1.00 71.12 83 PRO A O 1
#